Protein AF-A0A955PPN8-F1 (afdb_monomer_lite)

Structure (mmCIF, N/CA/C/O backbone):
data_AF-A0A955PPN8-F1
#
_entry.id   AF-A0A955PPN8-F1
#
loop_
_atom_site.group_PDB
_atom_site.id
_atom_site.type_symbol
_atom_site.label_atom_id
_atom_site.label_alt_id
_atom_site.label_comp_id
_atom_site.label_asym_id
_atom_site.label_entity_id
_atom_site.label_seq_id
_atom_site.pdbx_PDB_ins_code
_atom_site.Cartn_x
_atom_site.Cartn_y
_atom_site.Cartn_z
_atom_site.occupancy
_atom_site.B_iso_or_equiv
_atom_site.auth_seq_id
_atom_site.auth_comp_id
_atom_site.auth_asym_id
_atom_site.auth_atom_id
_atom_site.pdbx_PDB_model_num
ATOM 1 N N . TYR A 1 1 ? -5.806 -21.361 -23.523 1.00 56.12 1 TYR A N 1
ATOM 2 C CA . TYR A 1 1 ? -6.694 -20.200 -23.358 1.00 56.12 1 TYR A CA 1
ATOM 3 C C . TYR A 1 1 ? -5.849 -19.068 -22.813 1.00 56.12 1 TYR A C 1
ATOM 5 O O . TYR A 1 1 ? -5.145 -19.296 -21.838 1.00 56.12 1 TYR A O 1
ATOM 13 N N . SER A 1 2 ? -5.814 -17.930 -23.500 1.00 63.94 2 S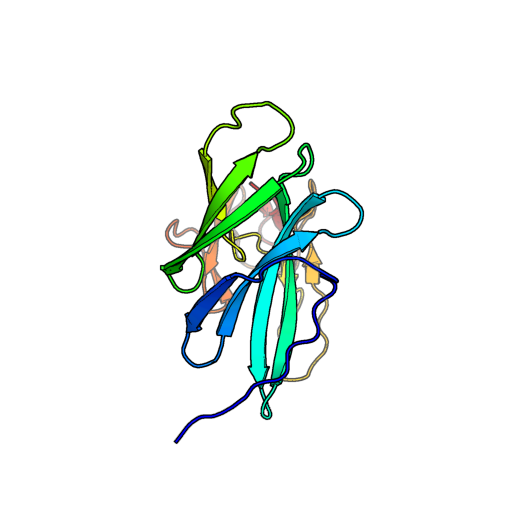ER A N 1
ATOM 14 C CA . SER A 1 2 ? -5.171 -16.701 -23.028 1.00 63.94 2 SER A CA 1
ATOM 15 C C . SER A 1 2 ? -6.270 -15.683 -22.753 1.00 63.94 2 SER A C 1
ATOM 17 O O . SER A 1 2 ? -7.196 -15.563 -23.553 1.00 63.94 2 SER A O 1
ATOM 19 N N . GLU A 1 3 ? -6.174 -14.990 -21.626 1.00 78.12 3 GLU A N 1
ATOM 20 C CA . GLU A 1 3 ? -7.039 -13.864 -21.282 1.00 78.12 3 GLU A CA 1
ATOM 21 C C . GLU A 1 3 ? -6.204 -12.588 -21.342 1.00 78.12 3 GLU A C 1
ATOM 23 O O . GLU A 1 3 ? -5.047 -12.574 -20.916 1.00 78.12 3 GLU A O 1
ATOM 28 N N . GLU A 1 4 ? -6.778 -11.530 -21.906 1.00 81.31 4 GLU A N 1
ATOM 29 C CA . GLU A 1 4 ? -6.142 -10.222 -22.005 1.00 81.31 4 GLU A CA 1
ATOM 30 C C . GLU A 1 4 ? -6.889 -9.238 -21.111 1.00 81.31 4 GLU A C 1
ATOM 32 O O . GLU A 1 4 ? -8.114 -9.139 -21.168 1.00 81.31 4 GLU A O 1
ATOM 37 N N . PHE A 1 5 ? -6.137 -8.497 -20.300 1.00 77.94 5 PHE A N 1
ATOM 38 C CA . PHE A 1 5 ? -6.676 -7.479 -19.409 1.00 77.94 5 PHE A CA 1
ATOM 39 C C . PHE A 1 5 ? -6.090 -6.125 -19.817 1.00 77.94 5 PHE A C 1
ATOM 41 O O . PHE A 1 5 ? -4.915 -5.870 -19.535 1.00 77.94 5 PHE A O 1
ATOM 48 N N . PRO A 1 6 ? -6.849 -5.251 -20.502 1.00 77.44 6 PRO A N 1
ATOM 49 C CA . PRO A 1 6 ? -6.371 -3.921 -20.832 1.00 77.44 6 PRO A CA 1
ATOM 50 C C . PRO A 1 6 ? -6.006 -3.159 -19.555 1.00 77.44 6 PRO A C 1
ATOM 52 O O . PRO A 1 6 ? -6.736 -3.170 -18.560 1.00 77.44 6 PRO A O 1
ATOM 55 N N . TYR A 1 7 ? -4.864 -2.480 -19.615 1.00 76.06 7 TYR A N 1
ATOM 56 C CA . TYR A 1 7 ? -4.351 -1.608 -18.569 1.00 76.06 7 TYR A CA 1
ATOM 57 C C . TYR A 1 7 ? -4.036 -0.246 -19.178 1.00 76.06 7 TYR A C 1
ATOM 59 O O . TYR A 1 7 ? -3.308 -0.145 -20.169 1.00 76.06 7 TYR A O 1
ATOM 67 N N . ARG A 1 8 ? -4.581 0.818 -18.586 1.00 71.38 8 ARG A N 1
ATOM 68 C CA . ARG A 1 8 ? -4.276 2.185 -19.005 1.00 71.38 8 ARG A CA 1
ATOM 69 C C . ARG A 1 8 ? -2.997 2.624 -18.307 1.00 71.38 8 ARG A C 1
ATOM 71 O O . ARG A 1 8 ? -3.020 2.910 -17.115 1.00 71.38 8 ARG A O 1
ATOM 78 N N . THR A 1 9 ? -1.892 2.662 -19.044 1.00 68.56 9 THR A N 1
ATOM 79 C CA . THR A 1 9 ? -0.633 3.226 -18.547 1.00 68.56 9 THR A CA 1
ATOM 80 C C . THR A 1 9 ? -0.542 4.718 -18.854 1.00 68.56 9 THR A C 1
ATOM 82 O O . THR A 1 9 ? -1.134 5.215 -19.814 1.00 68.56 9 THR A O 1
ATOM 85 N N . THR A 1 10 ? 0.199 5.430 -18.016 1.00 63.31 10 THR A N 1
ATOM 86 C CA . THR A 1 10 ? 0.660 6.793 -18.279 1.00 63.31 10 THR A CA 1
ATOM 87 C C . THR A 1 10 ? 2.025 6.814 -18.964 1.00 63.31 10 THR A C 1
ATOM 89 O O . THR A 1 10 ? 2.3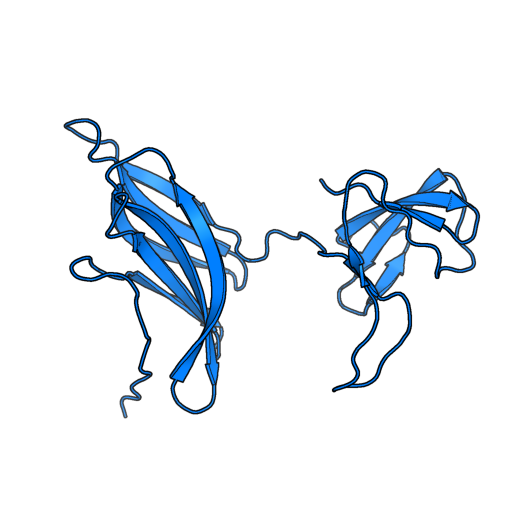92 7.860 -19.484 1.00 63.31 10 THR A O 1
ATOM 92 N N . ALA A 1 11 ? 2.759 5.695 -18.998 1.00 63.22 11 ALA A N 1
ATOM 93 C CA . ALA A 1 11 ? 4.055 5.577 -19.657 1.00 63.22 11 ALA A CA 1
ATOM 94 C C . ALA A 1 11 ? 3.890 5.583 -21.183 1.00 63.22 11 ALA A C 1
ATOM 96 O O . ALA A 1 11 ? 3.141 4.784 -21.741 1.00 63.22 11 ALA A O 1
ATOM 97 N N . THR A 1 12 ? 4.595 6.487 -21.862 1.00 59.78 12 THR A N 1
ATOM 98 C CA . THR A 1 12 ? 4.479 6.641 -23.319 1.00 59.78 12 THR A CA 1
ATOM 99 C C . THR A 1 12 ? 5.467 5.769 -24.089 1.00 59.78 12 THR A C 1
ATOM 101 O O . THR A 1 12 ? 5.138 5.337 -25.184 1.00 59.78 12 THR A O 1
ATOM 104 N N . ASP A 1 13 ? 6.636 5.455 -23.509 1.00 65.62 13 ASP A N 1
ATOM 105 C CA . ASP A 1 13 ? 7.756 4.834 -24.246 1.00 65.62 13 ASP A CA 1
ATOM 106 C C . ASP A 1 13 ? 8.608 3.852 -23.418 1.00 65.62 13 ASP A C 1
ATOM 108 O O . ASP A 1 13 ? 9.670 3.405 -23.861 1.00 65.62 13 ASP A O 1
ATOM 112 N N . TYR A 1 14 ? 8.182 3.523 -22.196 1.00 69.88 14 TYR A N 1
ATOM 113 C CA . TYR A 1 14 ? 9.014 2.795 -21.239 1.00 69.88 14 TYR A CA 1
ATOM 114 C C . TYR A 1 14 ? 8.454 1.406 -20.914 1.00 69.88 14 TYR A C 1
ATOM 116 O O . TYR A 1 14 ? 7.236 1.219 -20.859 1.00 69.88 14 TYR A O 1
ATOM 124 N N . PRO A 1 15 ? 9.327 0.405 -20.700 1.00 72.75 15 PRO A N 1
ATOM 125 C CA . PRO A 1 15 ? 8.888 -0.939 -20.374 1.00 72.75 15 PRO A CA 1
ATOM 126 C C . PRO A 1 15 ? 8.143 -0.978 -19.033 1.00 72.75 15 PRO A C 1
ATOM 128 O O . PRO A 1 15 ? 8.695 -0.599 -18.005 1.00 72.75 15 PRO A O 1
ATOM 131 N N . ILE A 1 16 ? 6.943 -1.552 -19.015 1.00 85.44 16 ILE A N 1
ATOM 132 C CA . ILE A 1 16 ? 6.240 -1.881 -17.770 1.00 85.44 16 ILE A CA 1
ATOM 133 C C . ILE A 1 16 ? 6.753 -3.235 -17.266 1.00 85.44 16 ILE A C 1
ATOM 135 O O . ILE A 1 16 ? 7.017 -4.157 -18.052 1.00 85.44 16 ILE A O 1
ATOM 139 N N . ARG A 1 17 ? 6.922 -3.375 -15.952 1.00 91.38 17 ARG A N 1
ATOM 140 C CA . ARG A 1 17 ? 7.114 -4.679 -15.302 1.00 91.38 17 ARG A CA 1
ATOM 141 C C . ARG A 1 17 ? 5.891 -5.009 -14.478 1.00 91.38 17 ARG A C 1
ATOM 143 O O . ARG A 1 17 ? 5.413 -4.162 -13.736 1.00 91.38 17 ARG A O 1
ATOM 150 N N . ILE A 1 18 ? 5.415 -6.241 -14.604 1.00 92.00 18 ILE A N 1
ATOM 151 C CA . ILE A 1 18 ? 4.216 -6.729 -13.931 1.00 92.00 18 ILE A CA 1
ATOM 152 C C . ILE A 1 18 ? 4.535 -7.993 -13.137 1.00 92.00 18 ILE A C 1
ATOM 154 O O . ILE A 1 18 ? 5.361 -8.804 -13.560 1.00 92.00 18 ILE A O 1
ATOM 158 N N . GLY A 1 19 ? 3.866 -8.171 -12.003 1.00 92.25 19 GLY A N 1
ATOM 159 C CA . GLY A 1 19 ? 3.896 -9.410 -11.237 1.00 92.25 19 GLY A CA 1
ATOM 160 C C . GLY A 1 19 ? 2.576 -9.652 -10.501 1.00 92.25 19 GLY A C 1
ATOM 161 O O . GLY A 1 19 ? 1.977 -8.695 -10.007 1.00 92.25 19 GLY A O 1
ATOM 162 N N . PRO A 1 20 ? 2.100 -10.906 -10.415 1.00 92.75 20 PRO A N 1
ATOM 163 C CA . PRO A 1 20 ? 0.855 -11.227 -9.723 1.00 92.75 20 PRO A CA 1
ATOM 164 C C . PRO A 1 20 ? 1.040 -11.147 -8.203 1.00 92.75 20 PRO A C 1
ATOM 166 O O . PRO A 1 20 ? 1.907 -11.825 -7.654 1.00 92.75 20 PRO A O 1
ATOM 169 N N . LEU A 1 21 ? 0.221 -10.343 -7.520 1.00 87.44 21 LEU A N 1
ATOM 170 C CA . LEU A 1 21 ? 0.141 -10.305 -6.051 1.00 87.44 21 LEU A CA 1
ATOM 171 C C . LEU A 1 21 ? -0.812 -11.377 -5.514 1.00 87.44 21 LEU A C 1
ATOM 173 O O . LEU A 1 21 ? -0.584 -11.944 -4.445 1.00 87.44 21 LEU A O 1
ATOM 177 N N . SER A 1 22 ? -1.881 -11.648 -6.260 1.00 86.50 22 SER A N 1
ATOM 178 C CA . SER A 1 22 ? -2.903 -12.653 -5.969 1.00 86.50 22 SER A CA 1
ATOM 179 C C . SER A 1 22 ? -3.588 -13.077 -7.280 1.00 86.50 22 SER A C 1
ATOM 181 O O . SER A 1 22 ? -3.277 -12.513 -8.332 1.00 86.50 22 SER A O 1
ATOM 183 N N . PRO A 1 23 ? -4.540 -14.029 -7.258 1.00 85.31 23 PRO A N 1
ATOM 184 C CA . PRO A 1 23 ? -5.347 -14.347 -8.439 1.00 85.31 23 PRO A CA 1
ATOM 185 C C . PRO A 1 23 ? -6.097 -13.145 -9.034 1.00 85.31 23 PRO A C 1
ATOM 187 O O . PRO A 1 23 ? -6.370 -13.143 -10.228 1.00 85.31 23 PRO A O 1
ATOM 190 N N . ASN A 1 24 ? -6.395 -12.123 -8.220 1.00 86.88 24 ASN A N 1
ATOM 191 C CA . ASN A 1 24 ? -7.205 -10.968 -8.613 1.00 86.88 24 ASN A CA 1
ATOM 192 C C . ASN A 1 24 ? -6.445 -9.636 -8.512 1.00 86.88 24 ASN A C 1
ATOM 194 O O . ASN A 1 24 ? -7.064 -8.584 -8.611 1.00 86.88 24 ASN A O 1
ATOM 198 N N . ALA A 1 25 ? -5.130 -9.645 -8.273 1.00 86.62 25 ALA A N 1
ATOM 199 C CA . ALA A 1 25 ? -4.359 -8.416 -8.093 1.00 86.62 25 ALA A CA 1
ATOM 200 C C . ALA A 1 25 ? -2.961 -8.513 -8.703 1.00 86.62 25 ALA A C 1
ATOM 202 O O . ALA A 1 25 ? -2.288 -9.545 -8.612 1.00 86.62 25 ALA A O 1
ATOM 203 N N . VAL A 1 26 ? -2.496 -7.403 -9.272 1.00 91.75 26 VAL A N 1
ATOM 204 C CA . VAL A 1 26 ? -1.183 -7.281 -9.916 1.00 91.75 26 VAL A CA 1
ATOM 205 C C . VAL A 1 26 ? -0.439 -6.056 -9.406 1.00 91.75 26 VAL A C 1
ATOM 207 O O . VAL A 1 26 ? -1.028 -5.000 -9.187 1.00 91.75 26 VAL A O 1
ATOM 210 N N . ALA A 1 27 ? 0.873 -6.196 -9.249 1.00 91.81 27 ALA A N 1
ATOM 211 C CA . ALA A 1 27 ? 1.790 -5.087 -9.046 1.00 91.81 27 ALA A CA 1
ATOM 212 C C . ALA A 1 27 ? 2.432 -4.711 -10.377 1.00 91.81 27 ALA A C 1
ATOM 214 O O . ALA A 1 27 ? 2.820 -5.578 -11.166 1.00 91.81 27 ALA A O 1
ATOM 215 N N . LEU A 1 28 ? 2.571 -3.414 -10.593 1.00 91.69 28 LEU A N 1
ATOM 216 C CA . LEU A 1 28 ? 3.171 -2.811 -11.768 1.00 91.69 28 LEU A CA 1
ATOM 217 C C . LEU A 1 28 ? 4.276 -1.866 -11.303 1.00 91.69 28 LEU A C 1
ATOM 219 O O . LEU A 1 28 ? 4.091 -1.128 -10.337 1.00 91.69 28 LEU A O 1
ATOM 223 N N . ALA A 1 29 ? 5.412 -1.886 -11.989 1.00 90.44 29 ALA A N 1
ATOM 224 C CA . ALA A 1 29 ? 6.453 -0.874 -11.867 1.00 90.44 29 ALA A CA 1
ATOM 225 C C . ALA A 1 29 ? 6.709 -0.265 -13.242 1.00 90.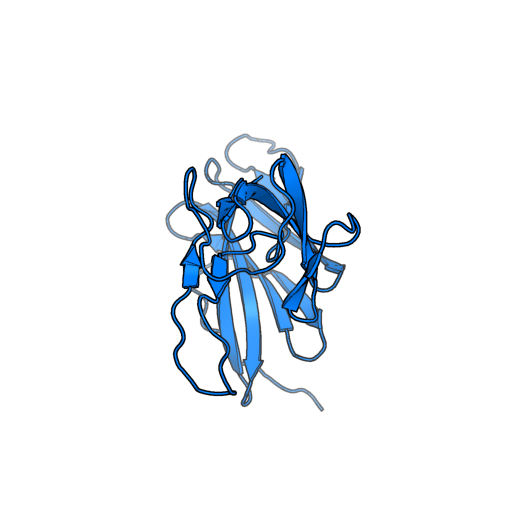44 29 ALA A C 1
ATOM 227 O O . ALA A 1 29 ? 6.856 -0.992 -14.233 1.00 90.44 29 ALA A O 1
ATOM 228 N N . GLU A 1 30 ? 6.745 1.060 -13.288 1.00 88.44 30 GLU A N 1
ATOM 229 C CA . GLU A 1 30 ? 6.913 1.836 -14.510 1.00 88.44 30 GLU A CA 1
ATOM 230 C C . GLU A 1 30 ? 7.869 3.015 -14.281 1.00 88.44 30 GLU A C 1
ATOM 232 O O . GLU A 1 30 ? 8.050 3.498 -13.159 1.00 88.44 30 GLU A O 1
ATOM 237 N N . ASP A 1 31 ? 8.501 3.447 -15.370 1.00 85.12 31 ASP A N 1
ATOM 238 C CA . ASP A 1 31 ? 9.279 4.681 -15.409 1.00 85.12 31 ASP A CA 1
ATOM 239 C C . ASP A 1 31 ? 8.303 5.828 -15.723 1.00 85.12 31 ASP A C 1
ATOM 241 O O . ASP A 1 31 ? 7.567 5.775 -16.716 1.00 85.12 31 ASP A O 1
ATOM 245 N N . TYR A 1 32 ? 8.265 6.865 -14.888 1.00 71.69 32 TYR A N 1
ATOM 246 C CA . TYR A 1 32 ? 7.363 7.997 -15.085 1.00 71.69 32 TYR A CA 1
ATOM 247 C C . TYR A 1 32 ? 7.878 8.880 -16.236 1.00 71.69 32 TYR A C 1
ATOM 249 O O . TYR A 1 32 ? 8.980 9.426 -16.142 1.00 71.69 32 TYR A O 1
ATOM 257 N N . PRO A 1 33 ? 7.117 9.080 -17.326 1.00 61.12 33 PRO A N 1
ATOM 258 C CA . PRO A 1 33 ? 7.675 9.600 -18.579 1.00 61.12 33 PRO A CA 1
ATOM 259 C C . PRO A 1 33 ? 8.097 11.075 -18.536 1.00 61.12 33 PRO A C 1
ATOM 261 O O . PRO A 1 33 ? 8.933 11.486 -19.334 1.00 61.12 33 PRO A O 1
ATOM 264 N N . SER A 1 34 ? 7.550 11.884 -17.623 1.00 64.44 34 SER A N 1
ATOM 265 C CA . SER A 1 34 ? 7.841 13.326 -17.551 1.00 64.44 34 SER A CA 1
ATOM 266 C C . SER A 1 34 ? 8.976 13.700 -16.595 1.00 64.44 34 SER A C 1
ATOM 268 O O . SER A 1 34 ? 9.508 14.802 -16.685 1.00 64.44 34 SER A O 1
ATOM 270 N N . SER A 1 35 ? 9.323 12.820 -15.659 1.00 67.06 35 SER A N 1
ATOM 271 C CA . SER A 1 35 ? 10.291 13.094 -14.587 1.00 67.06 35 SER A CA 1
ATOM 272 C C . SER A 1 35 ? 11.329 11.988 -14.415 1.00 67.06 35 SER A C 1
ATOM 274 O O . SER A 1 35 ? 12.240 12.138 -13.607 1.00 67.06 35 SER A O 1
ATOM 276 N N . LEU A 1 36 ? 11.186 10.891 -15.169 1.00 71.31 36 LEU A N 1
ATOM 277 C CA . LEU A 1 36 ? 11.994 9.674 -15.099 1.00 71.31 36 LEU A CA 1
ATOM 278 C C . LEU A 1 36 ? 12.033 9.041 -13.698 1.00 71.31 36 LEU A C 1
ATOM 280 O O . LEU A 1 36 ? 12.890 8.214 -13.414 1.00 71.31 36 LEU A O 1
ATOM 284 N N . MET A 1 37 ? 11.068 9.403 -12.848 1.00 84.88 37 MET A N 1
ATOM 285 C CA . MET A 1 37 ? 10.869 8.864 -11.507 1.00 84.88 37 MET A CA 1
ATOM 286 C C . MET A 1 37 ? 10.402 7.412 -11.573 1.00 84.88 37 MET A C 1
ATOM 288 O O . MET A 1 37 ? 9.750 6.998 -12.530 1.00 84.88 37 MET A O 1
ATOM 292 N N . GLY A 1 38 ? 10.675 6.650 -10.522 1.00 87.69 38 GLY A N 1
ATOM 293 C CA . GLY A 1 38 ? 10.146 5.303 -10.389 1.00 87.69 38 GLY A CA 1
ATOM 294 C C . GLY A 1 38 ? 8.799 5.294 -9.708 1.00 87.69 38 GLY A C 1
ATOM 295 O O . GLY A 1 38 ? 8.707 5.667 -8.536 1.00 87.69 38 GLY A O 1
ATOM 296 N N . SER A 1 39 ? 7.768 4.827 -10.408 1.00 88.62 39 SER A N 1
ATOM 297 C CA . SER A 1 39 ? 6.437 4.648 -9.837 1.00 88.62 39 SER A CA 1
ATOM 298 C C . SER A 1 39 ? 6.014 3.192 -9.820 1.00 88.62 39 SER A C 1
ATOM 300 O O . SER A 1 39 ? 6.456 2.345 -10.601 1.00 88.62 39 SER A O 1
ATOM 302 N N . TRP A 1 40 ? 5.126 2.899 -8.885 1.00 89.88 40 TRP A N 1
ATOM 303 C CA . TRP A 1 40 ? 4.463 1.620 -8.807 1.00 89.88 40 TRP A CA 1
ATOM 304 C C . TRP A 1 40 ? 2.957 1.809 -8.727 1.00 89.88 40 TRP A C 1
ATOM 306 O O . TRP A 1 40 ? 2.453 2.819 -8.233 1.00 89.88 40 TRP A O 1
ATOM 316 N N . THR A 1 41 ? 2.239 0.800 -9.197 1.00 88.38 41 THR A N 1
ATOM 317 C CA . THR A 1 41 ? 0.783 0.741 -9.132 1.00 88.38 41 THR A CA 1
ATOM 318 C C . THR A 1 41 ? 0.374 -0.653 -8.700 1.00 88.38 41 THR A C 1
ATOM 320 O O . THR A 1 41 ? 0.967 -1.641 -9.135 1.00 88.38 41 THR A O 1
ATOM 323 N N . VAL A 1 42 ? -0.646 -0.745 -7.856 1.00 87.81 42 VAL A N 1
ATOM 324 C CA . VAL A 1 42 ? -1.369 -1.994 -7.642 1.00 87.81 42 VAL A CA 1
ATOM 325 C C . VAL A 1 42 ? -2.752 -1.858 -8.256 1.00 87.81 42 VAL A C 1
ATOM 327 O O . VAL A 1 42 ? -3.452 -0.862 -8.050 1.00 87.81 42 VAL A O 1
ATOM 330 N N . GLY A 1 43 ? -3.100 -2.849 -9.070 1.00 87.50 43 GLY A N 1
ATOM 331 C CA . GLY A 1 43 ? 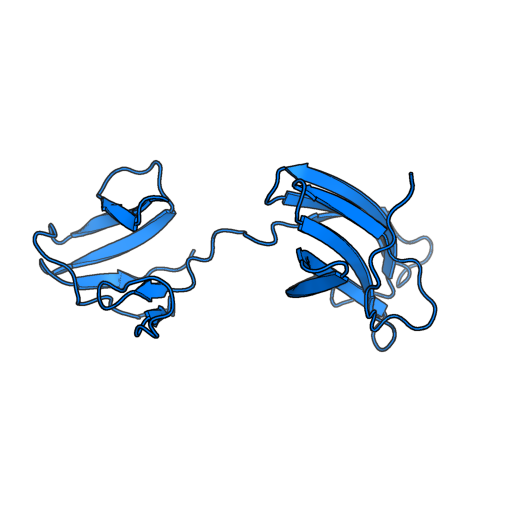-4.390 -2.927 -9.734 1.00 87.50 43 GLY A CA 1
ATOM 332 C C . GLY A 1 43 ? -5.131 -4.211 -9.391 1.00 87.50 43 GLY A C 1
ATOM 333 O O . GLY A 1 43 ? -4.509 -5.259 -9.199 1.00 87.50 43 GLY A O 1
ATOM 334 N N . GLU A 1 44 ? -6.454 -4.115 -9.317 1.00 87.62 44 GLU A N 1
ATOM 335 C CA . GLU A 1 44 ? -7.357 -5.258 -9.180 1.00 87.62 44 GLU A CA 1
ATOM 336 C C . GLU A 1 44 ? -7.846 -5.696 -10.557 1.00 87.62 44 GLU A C 1
ATOM 338 O O . GLU A 1 44 ? -8.172 -4.876 -11.418 1.00 87.62 44 GLU A O 1
ATOM 343 N N . ILE A 1 45 ? -7.897 -7.008 -10.765 1.00 85.69 45 ILE A N 1
ATOM 344 C CA . ILE A 1 45 ? -8.471 -7.618 -11.955 1.00 85.69 45 ILE A CA 1
ATOM 345 C C . ILE A 1 45 ? -9.967 -7.779 -11.700 1.00 85.69 45 ILE A C 1
ATOM 347 O O . ILE A 1 45 ? -10.393 -8.662 -10.956 1.00 85.69 45 ILE A O 1
ATOM 351 N N . TYR A 1 46 ? -10.773 -6.932 -12.331 1.00 80.75 46 TYR A N 1
ATOM 352 C CA . TYR A 1 46 ? -12.224 -6.977 -12.208 1.00 80.75 46 TYR A CA 1
ATOM 353 C C . TYR A 1 46 ? -12.885 -6.745 -13.563 1.00 80.75 46 TYR A C 1
ATOM 355 O O . TYR A 1 46 ? -12.515 -5.838 -14.303 1.00 80.75 46 TYR A O 1
ATOM 363 N N . GLY A 1 47 ? -13.873 -7.575 -13.909 1.00 78.38 47 GLY A N 1
ATOM 364 C CA . GLY A 1 47 ? -14.662 -7.399 -15.132 1.00 78.38 47 GLY A CA 1
ATOM 365 C C . GLY A 1 47 ? -13.825 -7.361 -16.417 1.00 78.38 47 GLY A C 1
ATOM 366 O O . GLY A 1 47 ? -14.133 -6.579 -17.315 1.00 78.38 47 GLY A O 1
ATOM 367 N N . GLY A 1 48 ? -12.752 -8.158 -16.482 1.00 80.69 48 GLY A N 1
ATOM 368 C CA . GLY A 1 48 ? -11.894 -8.257 -17.665 1.00 80.69 48 GLY A CA 1
ATOM 369 C C . GLY A 1 48 ? -10.923 -7.091 -17.856 1.00 80.69 48 GLY A C 1
ATOM 370 O O . GLY A 1 48 ? -10.467 -6.878 -18.970 1.00 80.69 48 GLY A O 1
ATOM 371 N N . ARG A 1 49 ? -10.594 -6.327 -16.808 1.00 82.81 49 ARG A N 1
ATOM 372 C CA . ARG A 1 49 ? -9.641 -5.202 -16.858 1.00 82.81 49 ARG A CA 1
ATOM 373 C C . ARG A 1 49 ? -8.878 -5.045 -15.549 1.00 82.81 49 ARG A C 1
ATOM 375 O O . ARG A 1 49 ? -9.334 -5.526 -14.515 1.00 82.81 49 ARG A O 1
ATOM 382 N N . VAL A 1 50 ? -7.729 -4.373 -15.615 1.00 84.19 50 VAL A N 1
ATOM 383 C CA . VAL A 1 50 ? -6.964 -3.972 -14.427 1.00 84.19 50 VAL A CA 1
ATOM 384 C C . VAL A 1 50 ? -7.369 -2.551 -14.040 1.00 84.19 50 VAL A C 1
ATOM 386 O O . VAL A 1 50 ? -6.988 -1.595 -14.719 1.00 84.19 50 VAL A O 1
ATOM 389 N N . GLU A 1 51 ? -8.125 -2.410 -12.955 1.00 83.00 51 GLU A N 1
ATOM 390 C CA . GLU A 1 51 ? -8.477 -1.109 -12.377 1.00 83.00 51 GLU A CA 1
ATOM 391 C C . GLU A 1 51 ? -7.411 -0.696 -11.357 1.00 83.00 51 GLU A C 1
ATOM 393 O O . GLU A 1 51 ? -7.023 -1.477 -10.486 1.00 83.00 51 GLU A O 1
ATOM 398 N N . ARG A 1 52 ? -6.902 0.535 -11.478 1.00 76.62 52 ARG A N 1
ATOM 399 C CA . ARG A 1 52 ? -5.901 1.082 -10.552 1.00 76.62 52 ARG A CA 1
ATOM 400 C C . ARG A 1 52 ? -6.589 1.478 -9.251 1.00 76.62 52 ARG A C 1
ATOM 402 O O . ARG A 1 52 ? -7.528 2.267 -9.293 1.00 76.62 52 ARG A O 1
ATOM 409 N N . PHE A 1 53 ? -6.089 1.010 -8.114 1.00 75.81 53 PHE A N 1
ATOM 410 C CA . PHE A 1 53 ? -6.620 1.433 -6.811 1.00 75.81 53 PHE A CA 1
ATOM 411 C C . PHE A 1 53 ? -5.547 1.976 -5.866 1.00 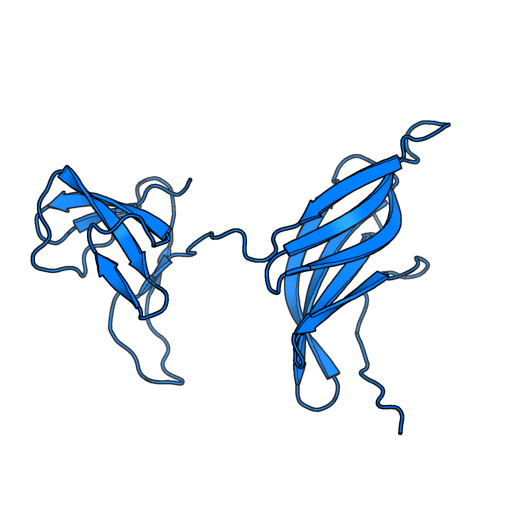75.81 53 PHE A C 1
ATOM 413 O O . PHE A 1 53 ? -5.882 2.692 -4.926 1.00 75.81 53 PHE A O 1
ATOM 420 N N . LEU A 1 54 ? -4.267 1.673 -6.105 1.00 80.44 54 LEU A N 1
ATOM 421 C CA . LEU A 1 54 ? -3.177 2.210 -5.301 1.00 80.44 54 LEU A CA 1
ATOM 422 C C . LEU A 1 54 ? -1.963 2.545 -6.156 1.00 80.44 54 LEU A C 1
ATOM 424 O O . LEU A 1 54 ? -1.582 1.783 -7.044 1.00 80.44 54 LEU A O 1
ATOM 428 N N . GLU A 1 55 ? -1.329 3.668 -5.854 1.00 85.88 55 GLU A N 1
ATOM 429 C CA . GLU A 1 55 ? -0.146 4.145 -6.552 1.00 85.88 55 GLU A CA 1
ATOM 430 C C . GLU A 1 55 ? 0.852 4.755 -5.577 1.00 85.88 55 GLU A C 1
ATOM 432 O O . GLU A 1 55 ? 0.503 5.205 -4.483 1.00 85.88 55 GLU A O 1
ATOM 437 N N . GLY A 1 56 ? 2.114 4.773 -5.982 1.00 84.38 56 GLY A N 1
ATOM 438 C CA . GLY A 1 56 ? 3.148 5.436 -5.218 1.00 84.38 56 GLY A CA 1
ATOM 439 C C . GLY A 1 56 ? 4.423 5.626 -6.014 1.00 84.38 56 GLY A C 1
ATOM 440 O O . GLY A 1 56 ? 4.600 5.106 -7.115 1.00 84.38 56 GLY A O 1
ATOM 441 N N . ILE A 1 57 ? 5.330 6.388 -5.419 1.00 87.38 57 ILE A N 1
ATOM 442 C CA . ILE A 1 57 ? 6.651 6.664 -5.967 1.00 87.38 57 ILE A CA 1
ATOM 443 C C . ILE A 1 57 ? 7.667 5.916 -5.111 1.00 87.38 57 ILE A C 1
ATOM 445 O O . ILE A 1 57 ? 7.641 6.010 -3.883 1.00 87.38 57 ILE A O 1
ATOM 449 N N . PHE A 1 58 ? 8.548 5.154 -5.749 1.00 86.94 58 PHE A N 1
ATOM 450 C CA . PHE A 1 58 ? 9.639 4.456 -5.070 1.00 86.94 58 PHE A CA 1
ATOM 451 C C . PHE A 1 58 ? 10.999 5.141 -5.268 1.00 86.94 58 PHE A C 1
ATOM 453 O O . PHE A 1 58 ? 11.921 4.859 -4.501 1.00 86.94 58 PHE A O 1
ATOM 460 N N . GLU A 1 59 ? 11.111 6.041 -6.251 1.00 87.31 59 GLU A N 1
ATOM 461 C CA . GLU A 1 59 ? 12.294 6.864 -6.509 1.00 87.31 59 GLU A CA 1
ATOM 462 C C . GLU A 1 59 ? 11.890 8.211 -7.126 1.00 87.31 59 GLU A C 1
ATOM 464 O O . GLU A 1 59 ? 11.147 8.241 -8.107 1.00 87.31 59 GLU A O 1
ATOM 469 N N . THR A 1 60 ? 12.369 9.320 -6.557 1.00 81.62 60 THR A N 1
ATOM 470 C CA . THR A 1 60 ? 12.003 10.686 -6.971 1.00 81.62 60 THR A CA 1
ATOM 471 C C . THR A 1 60 ? 13.125 11.434 -7.683 1.00 81.62 60 THR A C 1
ATOM 473 O O . THR A 1 60 ? 12.849 12.443 -8.327 1.00 81.62 60 THR A O 1
ATOM 476 N N . ASN A 1 61 ? 14.379 11.000 -7.535 1.00 70.56 61 ASN A N 1
ATOM 477 C CA . ASN A 1 61 ? 15.534 11.877 -7.745 1.00 70.56 61 ASN A CA 1
ATOM 478 C C . ASN A 1 61 ? 16.432 11.486 -8.920 1.00 70.56 61 ASN A C 1
ATOM 480 O O . ASN A 1 61 ? 17.536 12.017 -9.036 1.00 70.56 61 ASN A O 1
ATOM 484 N N . SER A 1 62 ? 15.998 10.584 -9.793 1.00 71.94 62 SER A N 1
ATOM 485 C CA . SER A 1 62 ? 16.878 10.055 -10.829 1.00 71.94 62 SER A CA 1
ATOM 486 C C . SER A 1 62 ? 16.173 9.743 -12.133 1.00 71.94 62 SER A C 1
ATOM 488 O O . SER A 1 62 ? 14.968 9.532 -12.172 1.00 71.94 62 SER A O 1
ATOM 490 N N . SER A 1 63 ? 16.972 9.710 -13.205 1.00 84.38 63 SER A N 1
ATOM 491 C CA . SER A 1 63 ? 16.590 9.116 -14.479 1.00 84.38 63 SER A CA 1
ATOM 492 C C . SER A 1 63 ? 16.600 7.605 -14.334 1.00 84.38 63 SER A C 1
ATOM 494 O O . SER A 1 63 ? 17.633 6.985 -14.584 1.00 84.38 63 SER A O 1
ATOM 496 N N . ILE A 1 64 ? 15.510 6.997 -13.880 1.00 84.81 64 ILE A N 1
ATOM 497 C CA . ILE A 1 64 ? 15.530 5.560 -13.639 1.00 84.81 64 ILE A CA 1
ATOM 498 C C . ILE A 1 64 ? 15.163 4.736 -14.871 1.00 84.81 64 ILE A C 1
ATOM 500 O O . ILE A 1 64 ? 14.469 5.189 -15.781 1.00 84.81 64 ILE A O 1
ATOM 504 N N . ARG A 1 65 ? 15.603 3.475 -14.858 1.00 86.81 65 ARG A N 1
ATOM 505 C CA . ARG A 1 65 ? 15.065 2.420 -15.724 1.00 86.81 65 ARG A CA 1
ATOM 506 C C . ARG A 1 65 ? 14.726 1.186 -14.923 1.00 86.81 65 ARG A C 1
ATOM 508 O O . ARG A 1 65 ? 15.638 0.463 -14.502 1.00 86.81 65 ARG A O 1
ATOM 515 N N . VAL A 1 66 ? 13.443 0.881 -14.790 1.00 89.50 66 VAL A N 1
ATOM 516 C CA . VAL A 1 66 ? 12.971 -0.373 -14.210 1.00 89.50 66 VAL A CA 1
ATOM 517 C C . VAL A 1 66 ? 13.443 -1.554 -15.067 1.00 89.50 66 VAL A C 1
ATOM 519 O O . VAL A 1 66 ? 13.180 -1.671 -16.267 1.00 89.50 66 VAL A O 1
ATOM 522 N N . LYS A 1 67 ? 14.159 -2.485 -14.434 1.00 91.00 67 LYS A N 1
ATOM 523 C CA . LYS A 1 67 ? 14.682 -3.701 -15.070 1.00 91.00 67 LYS A CA 1
ATOM 524 C C . LYS A 1 67 ? 13.802 -4.904 -14.787 1.00 91.00 67 LYS A C 1
ATOM 526 O O . LYS A 1 67 ? 13.512 -5.659 -15.713 1.00 91.00 67 LYS A O 1
ATOM 531 N N . SER A 1 68 ? 13.352 -5.076 -13.548 1.00 93.56 68 SER A N 1
ATOM 532 C CA . SER A 1 68 ? 12.516 -6.213 -13.156 1.00 93.56 68 SER A CA 1
ATOM 533 C C . SER A 1 68 ? 11.661 -5.910 -11.930 1.00 93.56 68 SER A C 1
ATOM 535 O O . SER A 1 68 ? 11.965 -5.002 -11.156 1.00 93.56 68 SER A O 1
ATOM 537 N N . LEU A 1 69 ? 10.602 -6.701 -11.766 1.00 95.56 69 LEU A N 1
ATOM 538 C CA . LEU A 1 69 ? 9.755 -6.728 -10.583 1.00 95.56 69 LEU A CA 1
ATOM 539 C C . LEU A 1 69 ? 9.642 -8.178 -10.111 1.00 95.56 69 LEU A C 1
ATOM 541 O O . LEU A 1 69 ? 9.438 -9.079 -10.924 1.00 95.56 69 LEU A O 1
ATOM 545 N N . ALA A 1 70 ? 9.763 -8.394 -8.806 1.00 96.62 70 ALA A N 1
ATOM 546 C CA . ALA A 1 70 ? 9.554 -9.690 -8.176 1.00 96.62 70 ALA A CA 1
ATOM 547 C C . ALA A 1 70 ? 8.550 -9.549 -7.032 1.00 96.62 70 ALA A C 1
ATOM 549 O O . ALA A 1 70 ? 8.803 -8.837 -6.060 1.00 96.62 70 ALA A O 1
ATOM 550 N N . VAL A 1 71 ? 7.414 -10.237 -7.130 1.00 94.69 71 VAL A N 1
ATOM 551 C CA . VAL A 1 71 ? 6.459 -10.319 -6.022 1.00 94.69 71 VAL A CA 1
ATOM 552 C C . VAL A 1 71 ? 7.010 -11.263 -4.960 1.00 94.69 71 VAL A C 1
ATOM 554 O O . VAL A 1 71 ? 7.402 -12.387 -5.260 1.00 94.69 71 VAL A O 1
ATOM 557 N N . LEU A 1 72 ? 7.055 -10.792 -3.714 1.00 92.00 72 LEU A N 1
ATOM 558 C CA . LEU A 1 72 ? 7.591 -11.536 -2.572 1.00 92.00 72 LEU A CA 1
ATOM 559 C C . LEU A 1 72 ? 6.478 -12.050 -1.652 1.00 92.00 72 LEU A C 1
ATOM 561 O O . LEU A 1 72 ? 6.657 -13.055 -0.969 1.00 92.00 72 LEU A O 1
ATOM 565 N N . SER A 1 73 ? 5.352 -11.338 -1.591 1.00 87.56 73 SER A N 1
ATOM 566 C CA . SER A 1 73 ? 4.110 -11.743 -0.925 1.00 87.56 73 SER A CA 1
ATOM 567 C C . SER A 1 73 ? 2.949 -10.869 -1.435 1.00 87.56 73 SER A C 1
ATOM 569 O O . SER A 1 73 ? 3.215 -9.878 -2.119 1.00 87.56 73 SER A O 1
ATOM 571 N N . PRO A 1 74 ? 1.679 -11.152 -1.078 1.00 83.44 74 PRO A N 1
ATOM 572 C CA . PRO A 1 74 ? 0.537 -10.350 -1.538 1.00 83.44 74 PRO A CA 1
ATOM 573 C C . PRO A 1 74 ? 0.652 -8.843 -1.263 1.00 83.44 74 PRO A C 1
ATOM 575 O O . PRO A 1 74 ? 0.108 -8.039 -2.009 1.00 83.44 74 PRO A O 1
ATOM 578 N N . ASN A 1 75 ? 1.426 -8.454 -0.242 1.00 83.00 75 ASN A N 1
ATOM 579 C CA . ASN A 1 75 ? 1.592 -7.060 0.176 1.00 83.00 75 ASN A CA 1
ATOM 580 C C . ASN A 1 75 ? 3.022 -6.532 0.008 1.00 83.00 75 ASN A C 1
ATOM 582 O O . ASN A 1 75 ? 3.413 -5.572 0.675 1.00 83.00 75 ASN A O 1
ATOM 586 N N . LYS A 1 76 ? 3.851 -7.187 -0.809 1.00 90.06 76 LYS A N 1
ATOM 587 C CA . LYS A 1 76 ? 5.277 -6.861 -0.893 1.00 90.06 76 LYS A CA 1
ATOM 588 C C . LYS A 1 76 ? 5.879 -7.317 -2.210 1.00 90.06 76 LYS A C 1
ATOM 590 O O . LYS A 1 76 ? 5.802 -8.492 -2.566 1.00 90.06 76 LYS A O 1
ATOM 595 N N . PHE A 1 77 ? 6.587 -6.420 -2.872 1.00 94.50 77 PHE A N 1
ATOM 596 C CA . PHE A 1 77 ? 7.355 -6.735 -4.068 1.00 94.50 77 PHE A CA 1
ATOM 597 C C . PHE A 1 77 ? 8.679 -5.976 -4.070 1.00 94.50 77 PHE A C 1
ATOM 599 O O . PHE A 1 77 ? 8.845 -4.978 -3.375 1.00 94.50 77 PHE A O 1
ATOM 606 N N . ALA A 1 78 ? 9.654 -6.482 -4.811 1.00 95.50 78 ALA A N 1
ATOM 607 C CA . ALA A 1 78 ? 10.924 -5.817 -5.048 1.00 95.50 78 ALA A CA 1
ATOM 608 C C . ALA A 1 78 ? 10.966 -5.297 -6.484 1.00 95.50 78 ALA A C 1
ATOM 610 O O . ALA A 1 78 ? 10.555 -5.996 -7.411 1.00 95.50 78 ALA A O 1
ATOM 611 N N . VAL A 1 79 ? 11.488 -4.088 -6.661 1.00 95.44 79 VAL A N 1
ATOM 612 C CA . VAL A 1 79 ? 11.724 -3.465 -7.964 1.00 95.44 79 VAL A CA 1
ATOM 613 C C . VAL A 1 79 ? 13.221 -3.273 -8.127 1.00 95.44 79 VAL A C 1
ATOM 615 O O . VAL A 1 79 ? 13.850 -2.611 -7.303 1.00 95.44 79 VAL A O 1
ATOM 618 N N . ALA A 1 80 ? 13.796 -3.854 -9.176 1.00 94.19 80 ALA A N 1
ATOM 619 C CA . ALA A 1 80 ? 15.177 -3.588 -9.560 1.00 94.19 80 ALA A CA 1
ATOM 620 C C . ALA A 1 80 ? 15.200 -2.535 -10.668 1.00 94.19 80 ALA A C 1
ATOM 622 O O . ALA A 1 80 ? 14.511 -2.697 -11.680 1.00 94.19 80 ALA A O 1
ATOM 623 N N . TYR A 1 81 ? 16.006 -1.493 -10.502 1.00 90.69 81 TYR A N 1
ATOM 624 C CA . TYR A 1 81 ? 16.160 -0.408 -11.466 1.00 90.69 81 TYR A CA 1
ATOM 625 C C . TYR A 1 81 ? 17.615 0.048 -11.562 1.00 90.69 81 TYR A C 1
ATOM 627 O O . TYR A 1 81 ? 18.418 -0.204 -10.666 1.00 90.69 81 TYR A O 1
ATOM 635 N N . ASN A 1 82 ? 17.952 0.718 -12.659 1.00 89.00 82 ASN A N 1
ATOM 636 C CA . ASN A 1 82 ? 19.200 1.464 -12.763 1.00 89.00 82 ASN A CA 1
ATOM 637 C C . ASN A 1 82 ? 18.909 2.932 -12.498 1.00 89.00 82 ASN A C 1
ATOM 639 O O . ASN A 1 82 ? 17.940 3.458 -13.042 1.00 89.00 82 ASN A O 1
ATOM 643 N N . ASP A 1 83 ? 19.768 3.577 -11.722 1.00 85.56 83 ASP A N 1
ATOM 644 C CA . ASP A 1 83 ? 19.828 5.032 -11.669 1.00 85.56 83 ASP A CA 1
ATOM 645 C C . ASP A 1 83 ? 20.735 5.530 -12.801 1.00 85.56 83 ASP A C 1
ATOM 647 O O . ASP A 1 83 ? 21.955 5.446 -12.705 1.00 85.56 83 ASP A O 1
ATOM 651 N N . GLU A 1 84 ? 20.150 6.013 -13.895 1.00 81.38 84 GLU A N 1
ATOM 652 C CA . GLU A 1 84 ? 20.890 6.535 -15.051 1.00 81.38 84 GLU A CA 1
ATOM 653 C C . GLU A 1 84 ? 21.278 8.016 -14.892 1.00 81.38 84 GLU A C 1
ATOM 655 O O . GLU A 1 84 ? 21.807 8.605 -15.835 1.00 81.38 84 GLU A O 1
ATOM 660 N N . SER A 1 85 ? 21.061 8.633 -13.720 1.00 79.44 85 SER A N 1
ATOM 661 C CA . SER A 1 85 ? 21.555 9.994 -13.443 1.00 79.44 85 SER A CA 1
ATOM 662 C C . SER A 1 85 ? 23.083 10.056 -13.309 1.00 79.44 85 SER A C 1
ATOM 664 O O . SER A 1 85 ? 23.687 11.109 -13.519 1.00 79.44 85 SER A O 1
ATOM 666 N N . THR A 1 86 ? 23.722 8.915 -13.047 1.00 72.75 86 THR A N 1
ATOM 667 C CA . THR A 1 86 ? 25.179 8.748 -12.999 1.00 72.75 86 THR A CA 1
ATOM 668 C C . THR A 1 86 ? 25.594 7.658 -13.984 1.00 72.75 86 THR A C 1
ATOM 670 O O . THR A 1 86 ? 24.911 6.646 -14.103 1.00 72.75 86 THR A O 1
ATOM 673 N N . PHE A 1 87 ? 26.720 7.820 -14.691 1.00 69.50 87 PHE A N 1
ATOM 674 C CA . PHE A 1 87 ? 27.250 6.779 -15.582 1.00 69.50 87 PHE A CA 1
ATOM 675 C C . PHE A 1 87 ? 28.628 6.275 -15.111 1.00 69.50 87 PHE A C 1
ATOM 677 O O . PHE A 1 87 ? 29.548 7.087 -14.997 1.00 69.50 87 PHE A O 1
ATOM 684 N N . PRO A 1 88 ? 28.813 4.955 -14.895 1.00 69.44 88 PRO A N 1
ATOM 685 C CA . PRO A 1 88 ? 27.788 3.910 -14.902 1.00 69.44 88 PRO A CA 1
ATOM 686 C C . PRO A 1 88 ? 26.885 3.995 -13.662 1.00 69.44 88 PRO A C 1
ATOM 688 O O . PRO A 1 88 ? 27.359 4.157 -12.538 1.00 69.44 88 PRO A O 1
ATOM 691 N N . GLY A 1 89 ? 25.582 3.866 -13.885 1.00 70.81 89 GLY A N 1
ATOM 692 C CA . GLY A 1 89 ? 24.572 3.935 -12.837 1.00 70.81 89 GLY A CA 1
ATOM 693 C C . GLY A 1 89 ? 24.556 2.678 -11.977 1.00 70.81 89 GLY A C 1
ATOM 694 O O . GLY A 1 89 ? 24.621 1.577 -12.538 1.00 70.81 89 GLY A O 1
ATOM 695 N N . PRO A 1 90 ? 24.460 2.779 -10.640 1.00 83.19 90 PRO A N 1
ATOM 696 C CA . PRO A 1 90 ? 24.303 1.597 -9.809 1.00 83.19 90 PRO A CA 1
ATOM 697 C C . PRO A 1 90 ? 22.968 0.903 -10.116 1.00 83.19 90 PRO A C 1
ATOM 699 O O . PRO A 1 90 ? 21.940 1.545 -10.342 1.00 83.19 90 PRO A O 1
ATOM 702 N N . GLY A 1 91 ? 22.981 -0.431 -10.096 1.00 87.94 91 GLY A N 1
ATOM 703 C CA . GLY A 1 91 ? 21.756 -1.218 -10.011 1.00 87.94 91 GLY A CA 1
ATOM 704 C C . GLY A 1 91 ? 21.226 -1.165 -8.581 1.00 87.94 91 GLY A C 1
ATOM 705 O O . GLY A 1 91 ? 21.942 -1.521 -7.644 1.00 87.94 91 GLY A O 1
ATOM 706 N N . ILE A 1 92 ? 19.987 -0.721 -8.408 1.00 91.12 92 ILE A N 1
ATOM 707 C CA . ILE A 1 92 ? 19.330 -0.557 -7.113 1.00 91.12 92 ILE A CA 1
ATOM 708 C C . ILE A 1 92 ? 18.147 -1.521 -7.042 1.00 91.12 92 ILE A C 1
ATOM 710 O O . ILE A 1 92 ? 17.406 -1.694 -8.007 1.00 91.12 92 ILE A O 1
ATOM 714 N N . ILE A 1 93 ? 17.958 -2.151 -5.882 1.00 93.56 93 ILE A N 1
ATOM 715 C CA . ILE A 1 93 ? 16.749 -2.914 -5.567 1.00 93.56 93 ILE A CA 1
ATOM 716 C C . ILE A 1 93 ? 15.993 -2.162 -4.480 1.00 93.56 93 ILE A C 1
ATOM 718 O O . ILE A 1 93 ? 16.509 -1.970 -3.378 1.00 93.56 93 ILE A O 1
ATOM 722 N N . ARG A 1 94 ? 14.754 -1.772 -4.772 1.00 93.12 94 ARG A N 1
ATOM 723 C CA . ARG A 1 94 ? 13.840 -1.181 -3.798 1.00 93.12 94 ARG A CA 1
ATOM 724 C C . ARG A 1 94 ? 12.800 -2.199 -3.377 1.00 93.12 94 ARG A C 1
ATOM 726 O O . ARG A 1 94 ? 12.145 -2.817 -4.213 1.00 93.12 94 ARG A O 1
ATOM 733 N N . LEU A 1 95 ? 12.623 -2.343 -2.070 1.00 92.75 95 LEU A N 1
ATOM 734 C CA . LEU A 1 95 ? 11.484 -3.059 -1.521 1.00 92.75 95 LEU A CA 1
ATOM 735 C C . LEU A 1 95 ? 10.281 -2.118 -1.481 1.00 92.75 95 LEU A C 1
ATOM 737 O O . LEU A 1 95 ? 10.356 -1.047 -0.880 1.00 92.75 95 LEU A O 1
ATOM 741 N N . VAL A 1 96 ? 9.182 -2.535 -2.094 1.00 89.81 96 VAL A N 1
ATOM 742 C CA . VAL A 1 96 ? 7.907 -1.826 -2.081 1.00 89.81 96 VAL A CA 1
ATOM 743 C C . VAL A 1 96 ? 6.908 -2.637 -1.270 1.00 89.81 96 VAL A C 1
ATOM 745 O O . VAL A 1 96 ? 6.733 -3.843 -1.465 1.00 89.81 96 VAL A O 1
ATOM 748 N N . ARG A 1 97 ? 6.254 -1.958 -0.335 1.00 87.31 97 ARG A N 1
ATOM 749 C CA . ARG A 1 97 ? 5.145 -2.486 0.450 1.00 87.31 97 ARG A CA 1
ATOM 750 C C . ARG A 1 97 ? 3.942 -1.608 0.135 1.00 87.31 97 ARG A C 1
ATOM 752 O O . ARG A 1 97 ? 3.791 -0.570 0.766 1.00 87.31 97 ARG A O 1
ATOM 759 N N . PRO A 1 98 ? 3.143 -1.958 -0.886 1.00 72.62 98 PRO A N 1
ATOM 760 C CA . PRO A 1 98 ? 1.994 -1.142 -1.273 1.00 72.62 98 PRO A CA 1
ATOM 761 C C . PRO A 1 98 ? 1.039 -0.949 -0.094 1.00 72.62 98 PRO A C 1
ATOM 763 O O . PRO A 1 98 ? 0.572 0.150 0.158 1.00 72.62 98 PRO A O 1
ATOM 766 N N . TYR A 1 99 ? 0.864 -2.002 0.700 1.00 70.06 99 TYR A N 1
ATOM 767 C CA . TYR A 1 99 ? 0.120 -1.974 1.950 1.00 70.06 99 TYR A CA 1
ATOM 768 C C . TYR A 1 99 ? 1.056 -1.948 3.156 1.00 70.06 99 TYR A C 1
ATOM 770 O O . TYR A 1 99 ? 0.761 -2.617 4.150 1.00 70.06 99 TYR A O 1
ATOM 778 N N . ASP A 1 100 ? 2.208 -1.255 3.082 1.00 60.62 100 ASP A N 1
ATOM 779 C CA . ASP A 1 100 ? 2.891 -0.912 4.335 1.00 60.62 100 ASP A CA 1
ATOM 780 C C . ASP A 1 100 ? 1.824 -0.270 5.210 1.00 60.62 100 ASP A C 1
ATOM 782 O O . ASP A 1 100 ? 1.065 0.568 4.724 1.00 60.62 100 ASP A O 1
ATOM 786 N N . SER A 1 101 ? 1.672 -0.836 6.401 1.00 51.56 101 SER A N 1
ATOM 787 C CA . SER A 1 101 ? 0.461 -0.937 7.214 1.00 51.56 101 SER A CA 1
ATOM 788 C C . SER A 1 101 ? -0.018 0.397 7.783 1.00 51.56 101 SER A C 1
ATOM 790 O O . SER A 1 101 ? -0.275 0.520 8.981 1.00 51.56 101 SER A O 1
ATOM 792 N N . SER A 1 102 ? -0.120 1.407 6.935 1.00 57.62 102 SER A N 1
ATOM 793 C CA . SER A 1 102 ? -0.778 2.663 7.186 1.00 57.62 102 SER A CA 1
ATOM 794 C C . SER A 1 102 ? -2.253 2.332 7.276 1.00 57.62 102 SER A C 1
ATOM 796 O O . SER A 1 102 ? -3.000 2.434 6.305 1.00 57.62 102 SER A O 1
ATOM 798 N N . ILE A 1 103 ? -2.674 1.881 8.456 1.00 68.06 103 ILE A N 1
ATOM 799 C CA . ILE A 1 103 ? -4.033 2.132 8.900 1.00 68.06 103 ILE A CA 1
ATOM 800 C C . ILE A 1 103 ? -4.280 3.602 8.587 1.00 68.06 103 ILE A C 1
ATOM 802 O O . ILE A 1 103 ? -3.628 4.481 9.142 1.00 68.06 103 ILE A O 1
ATOM 806 N N . ILE A 1 104 ? -5.142 3.853 7.607 1.00 72.94 104 ILE A N 1
ATOM 807 C CA . ILE A 1 104 ? -5.453 5.214 7.170 1.00 72.94 104 ILE A CA 1
ATOM 808 C C . ILE A 1 104 ? -6.352 5.905 8.188 1.00 72.94 104 ILE A C 1
ATOM 810 O O . ILE A 1 104 ? -6.401 7.130 8.224 1.00 72.94 104 ILE A O 1
ATOM 814 N N . GLY A 1 105 ? -7.038 5.125 9.026 1.00 79.38 105 GLY A N 1
ATOM 815 C CA . GLY A 1 105 ? -7.947 5.610 10.040 1.00 79.38 105 GLY A CA 1
ATOM 816 C C . GLY A 1 105 ? -8.685 4.508 10.791 1.00 79.38 105 GLY A C 1
ATOM 817 O O . GLY A 1 105 ? -8.579 3.331 10.455 1.00 79.38 105 GLY A O 1
ATOM 818 N N . ILE A 1 106 ? -9.454 4.908 11.799 1.00 87.44 106 ILE A N 1
ATOM 819 C CA . ILE A 1 106 ? -10.417 4.056 12.506 1.00 87.44 106 ILE A CA 1
ATOM 820 C C . ILE A 1 106 ? -11.822 4.508 12.114 1.00 87.44 106 ILE A C 1
ATOM 822 O O . ILE A 1 106 ? -12.116 5.705 12.136 1.00 87.44 106 ILE A O 1
ATOM 826 N N . ALA A 1 107 ? -12.682 3.563 11.741 1.00 89.06 107 ALA A N 1
ATOM 827 C CA . ALA A 1 107 ? -14.097 3.838 11.524 1.00 89.06 107 ALA A CA 1
ATOM 828 C C . ALA A 1 107 ? -14.733 4.385 12.811 1.00 89.06 107 ALA A C 1
ATOM 830 O O . ALA A 1 107 ? -14.504 3.860 13.901 1.00 89.06 107 ALA A O 1
ATOM 831 N N . ARG A 1 108 ? -15.514 5.461 12.697 1.00 88.62 108 ARG A N 1
ATOM 832 C CA . ARG A 1 108 ? -16.159 6.093 13.859 1.00 88.62 108 ARG A CA 1
ATOM 833 C C . ARG A 1 108 ? -17.405 5.348 14.326 1.00 88.62 108 ARG A C 1
ATOM 835 O O . ARG A 1 108 ? -17.834 5.546 15.457 1.00 88.62 108 ARG A O 1
ATOM 842 N N . GLU A 1 109 ? -17.958 4.511 13.463 1.00 87.44 109 GLU A N 1
ATOM 843 C CA . GLU A 1 109 ? -19.193 3.769 13.665 1.00 87.44 109 GLU A CA 1
ATOM 844 C C . GLU A 1 109 ? -19.144 2.450 12.892 1.00 87.44 109 GLU A C 1
ATOM 846 O O . GLU A 1 109 ? -18.380 2.307 11.932 1.00 87.44 109 GLU A O 1
ATOM 851 N N . ASP A 1 110 ? -19.961 1.494 13.326 1.00 85.44 110 ASP A N 1
ATOM 852 C CA . ASP A 1 110 ? -20.180 0.258 12.585 1.00 85.44 110 ASP A CA 1
ATOM 853 C C . ASP A 1 110 ? -20.964 0.555 11.302 1.00 85.44 110 ASP A C 1
ATOM 855 O O . ASP A 1 110 ? -21.806 1.452 11.259 1.00 85.44 110 ASP A O 1
ATOM 859 N N . GLY A 1 111 ? -20.709 -0.227 10.257 1.00 85.12 111 GLY A N 1
ATOM 860 C CA . GLY A 1 111 ? -21.410 -0.105 8.987 1.00 85.12 111 GLY A CA 1
ATOM 861 C C . GLY A 1 111 ? -21.598 -1.455 8.317 1.00 85.12 111 GLY A C 1
ATOM 862 O O . GLY A 1 111 ? -20.906 -2.435 8.606 1.00 85.12 111 GLY A O 1
ATOM 863 N N . THR A 1 112 ? -22.545 -1.500 7.397 1.00 88.19 112 THR A N 1
ATOM 864 C CA . THR A 1 112 ? -22.797 -2.642 6.524 1.00 88.19 112 THR A CA 1
ATOM 865 C C . THR A 1 112 ? -22.222 -2.401 5.129 1.00 88.19 112 THR A C 1
ATOM 867 O O . THR A 1 112 ? -21.844 -1.290 4.752 1.00 88.19 112 THR A O 1
ATOM 870 N N . ALA A 1 113 ? -22.091 -3.472 4.344 1.00 84.06 113 ALA A N 1
ATOM 871 C CA . ALA A 1 113 ? -21.483 -3.392 3.021 1.00 84.06 113 ALA A CA 1
ATOM 872 C C . ALA A 1 113 ? -22.255 -2.424 2.105 1.00 84.06 113 ALA A C 1
ATOM 874 O O . ALA A 1 113 ? -23.441 -2.615 1.843 1.00 84.06 113 ALA A O 1
ATOM 875 N N . GLY A 1 114 ? -21.552 -1.416 1.584 1.00 86.62 114 GLY A N 1
ATOM 876 C CA . GLY A 1 114 ? -22.116 -0.376 0.719 1.00 86.62 114 GLY A CA 1
ATOM 877 C C . GLY A 1 114 ? -22.500 0.917 1.445 1.00 86.62 114 GLY A C 1
ATOM 878 O O . GLY A 1 114 ? -22.825 1.897 0.775 1.00 86.62 114 GLY A O 1
ATOM 879 N N . GLU A 1 115 ? -22.425 0.958 2.778 1.00 88.69 115 GLU A N 1
ATOM 880 C CA . GLU A 1 115 ? -22.637 2.188 3.542 1.00 88.69 115 GLU A CA 1
ATOM 881 C C . GLU A 1 115 ? -21.393 3.082 3.544 1.00 88.69 115 GLU A C 1
ATOM 883 O O . GLU A 1 115 ? -20.250 2.623 3.516 1.00 88.69 115 GLU A O 1
ATOM 888 N N . THR A 1 116 ? -21.630 4.393 3.571 1.00 89.94 116 THR A N 1
ATOM 889 C CA . THR A 1 116 ? -20.573 5.387 3.775 1.00 89.94 116 THR A CA 1
ATOM 890 C C . THR A 1 116 ? -20.480 5.694 5.261 1.00 89.94 116 THR A C 1
ATOM 892 O O . THR A 1 116 ? -21.440 6.205 5.828 1.00 89.94 116 THR A O 1
ATOM 895 N N . ILE A 1 117 ? -19.324 5.417 5.864 1.00 89.56 117 ILE A N 1
ATOM 896 C CA . ILE A 1 117 ? -19.054 5.674 7.283 1.00 89.56 117 ILE A CA 1
ATOM 897 C C . ILE A 1 117 ? -17.944 6.707 7.453 1.00 89.56 117 ILE A C 1
ATOM 899 O O . ILE A 1 117 ? -17.022 6.803 6.634 1.00 89.56 117 ILE A O 1
ATOM 903 N N . ALA A 1 118 ? -18.017 7.483 8.533 1.00 88.38 118 ALA A N 1
ATOM 904 C CA . ALA A 1 118 ? -16.953 8.415 8.880 1.00 88.38 118 ALA A CA 1
ATOM 905 C C . ALA A 1 118 ? -15.707 7.672 9.393 1.00 88.38 118 ALA A C 1
ATOM 907 O O . ALA A 1 118 ? -15.803 6.700 10.141 1.00 88.38 118 ALA A O 1
ATOM 908 N N . VAL A 1 119 ? -14.520 8.172 9.040 1.00 87.75 119 VAL A N 1
ATOM 909 C CA . VAL A 1 119 ? -13.231 7.600 9.453 1.00 87.75 119 VAL A CA 1
ATOM 910 C C . VAL A 1 119 ? -12.379 8.675 10.123 1.00 87.75 119 VAL A C 1
ATOM 912 O O . VAL A 1 119 ? -12.138 9.738 9.549 1.00 87.75 119 VAL A O 1
ATOM 915 N N . THR A 1 120 ? -11.887 8.392 11.327 1.00 88.31 120 THR A N 1
ATOM 916 C CA . THR A 1 120 ? -10.860 9.203 11.986 1.00 88.31 120 THR A CA 1
ATOM 917 C C . THR A 1 120 ? -9.517 8.865 11.371 1.00 88.31 120 THR A C 1
ATOM 919 O O . THR A 1 120 ? -8.976 7.790 11.626 1.00 88.31 120 THR A O 1
ATOM 922 N N . LEU A 1 121 ? -8.980 9.773 10.559 1.00 84.56 121 LEU A N 1
ATOM 923 C CA . LEU A 1 121 ? -7.715 9.547 9.873 1.00 84.56 121 LEU A CA 1
ATOM 924 C C . LEU A 1 121 ? -6.536 9.472 10.850 1.00 84.56 121 LEU A C 1
ATOM 926 O O . LEU A 1 121 ? -6.476 10.204 11.840 1.00 84.56 121 LEU A O 1
ATOM 930 N N . PHE A 1 122 ? -5.562 8.625 10.528 1.00 79.75 122 PHE A N 1
ATOM 931 C CA . PHE A 1 122 ? -4.287 8.522 11.237 1.00 79.75 122 PHE A CA 1
ATOM 932 C C . PHE A 1 122 ? -3.408 9.731 10.906 1.00 79.75 122 PHE A C 1
ATOM 934 O O . PHE A 1 122 ? -2.490 9.676 10.092 1.00 79.75 122 PHE A O 1
ATOM 941 N N . ALA A 1 123 ? -3.716 10.855 11.544 1.00 75.50 123 ALA A N 1
ATOM 942 C CA . ALA A 1 123 ? -2.914 12.067 11.514 1.00 75.50 123 ALA A CA 1
ATOM 943 C C . ALA A 1 123 ? -2.256 12.296 12.878 1.00 75.50 123 ALA A C 1
ATOM 945 O O . ALA A 1 123 ? -2.773 11.887 13.919 1.00 75.50 123 ALA A O 1
ATOM 946 N N . LYS A 1 124 ? -1.110 12.981 12.893 1.00 72.94 124 LYS A N 1
ATOM 947 C CA . LYS A 1 124 ? -0.427 13.336 14.141 1.00 72.94 124 LYS A CA 1
ATOM 948 C C . LYS A 1 124 ? -1.365 14.144 15.042 1.00 72.94 124 LYS A C 1
ATOM 950 O O . LYS A 1 124 ? -1.803 15.226 14.660 1.00 72.94 124 LYS A O 1
ATOM 955 N N . GLY A 1 125 ? -1.625 13.634 16.245 1.00 78.69 125 GLY A N 1
ATOM 956 C CA . GLY A 1 125 ? -2.521 14.276 17.211 1.00 78.69 125 GLY A CA 1
ATOM 957 C C . GLY A 1 125 ? -4.007 13.978 17.001 1.00 78.69 125 GLY A C 1
ATOM 958 O O . GLY A 1 125 ? -4.827 14.537 17.724 1.00 78.69 125 GLY A O 1
ATOM 959 N N . ALA A 1 126 ? -4.366 13.113 16.047 1.00 88.81 126 ALA A N 1
ATOM 960 C CA . ALA A 1 126 ? -5.737 12.643 15.909 1.00 88.81 126 ALA A CA 1
ATOM 961 C C . ALA A 1 126 ? -6.139 11.795 17.124 1.00 88.81 126 ALA A C 1
ATOM 963 O O . ALA A 1 126 ? -5.338 11.030 17.667 1.00 88.81 126 ALA A O 1
ATOM 964 N N . ILE A 1 127 ? -7.394 11.941 17.539 1.00 93.44 127 ILE A N 1
ATOM 965 C CA . ILE A 1 127 ? -7.988 11.190 18.641 1.00 93.44 127 ILE A CA 1
ATOM 966 C C . ILE A 1 127 ? -9.150 10.389 18.071 1.00 93.44 127 ILE A C 1
ATOM 968 O O . ILE A 1 127 ? -10.040 10.953 17.437 1.00 93.44 127 ILE A O 1
ATOM 972 N N . SER A 1 128 ? -9.128 9.077 18.287 1.00 93.12 128 SER A N 1
ATOM 973 C CA . SER A 1 128 ? -10.289 8.221 18.056 1.00 93.12 128 SER A CA 1
ATOM 974 C C . SER A 1 128 ? -11.090 8.134 19.349 1.00 93.12 128 SER A C 1
ATOM 976 O O . SER A 1 128 ? -10.541 7.681 20.351 1.00 93.12 128 SER A O 1
ATOM 978 N N . ASP A 1 129 ? -12.339 8.599 19.335 1.00 93.50 129 ASP A N 1
ATOM 979 C CA . ASP A 1 129 ? -13.191 8.851 20.510 1.00 93.50 129 ASP A CA 1
ATOM 980 C C . ASP A 1 129 ? -14.433 7.940 20.595 1.00 93.50 129 ASP A C 1
ATOM 982 O O . ASP A 1 129 ? -15.291 8.126 21.456 1.00 93.50 129 ASP A O 1
ATOM 986 N N . SER A 1 130 ? -14.535 6.944 19.714 1.00 88.94 130 SER A N 1
ATOM 987 C CA . SER A 1 130 ? -15.691 6.043 19.592 1.00 88.94 130 SER A CA 1
ATOM 988 C C . SER A 1 130 ? -15.557 4.737 20.388 1.00 88.94 130 SER A C 1
ATOM 990 O O . SER A 1 130 ? -16.324 3.797 20.181 1.00 88.94 130 SER A O 1
ATOM 992 N N . HIS A 1 131 ? -14.586 4.636 21.298 1.00 91.06 131 HIS A N 1
ATOM 993 C CA . HIS A 1 131 ? -14.291 3.390 22.004 1.00 91.06 131 HIS A CA 1
ATOM 994 C C . HIS A 1 131 ? -14.969 3.307 23.375 1.00 91.06 131 HIS A C 1
ATOM 996 O O . HIS A 1 131 ? -15.401 4.303 23.951 1.00 91.06 131 HIS A O 1
ATOM 1002 N N . GLN A 1 132 ? -15.017 2.099 23.940 1.00 91.69 132 GLN A N 1
ATOM 1003 C CA . GLN A 1 132 ? -15.463 1.873 25.313 1.00 91.69 132 GLN A CA 1
ATOM 1004 C C . GLN A 1 132 ? -14.558 0.866 26.022 1.00 91.69 132 GLN A C 1
ATOM 1006 O O . GLN A 1 132 ? -14.005 -0.042 25.405 1.00 91.69 132 GLN A O 1
ATOM 1011 N N . GLY A 1 133 ? -14.426 1.016 27.342 1.00 94.06 133 GLY A N 1
ATOM 1012 C CA . GLY A 1 133 ? -13.704 0.060 28.185 1.00 94.06 133 GLY A CA 1
ATOM 1013 C C . GLY A 1 133 ? -12.184 0.070 28.005 1.00 94.06 133 GLY A C 1
ATOM 1014 O O . GLY A 1 133 ? -11.517 -0.884 28.417 1.00 94.06 133 GLY A O 1
ATOM 1015 N N . LEU A 1 134 ? -11.621 1.127 27.413 1.00 96.19 134 LEU A N 1
ATOM 1016 C CA . LEU A 1 134 ? -10.175 1.266 27.312 1.00 96.19 134 LEU A CA 1
ATOM 1017 C C . LEU A 1 134 ? -9.555 1.497 28.697 1.00 96.19 134 LEU A C 1
ATOM 1019 O O . LEU A 1 134 ? -10.179 2.044 29.609 1.00 96.19 134 LEU A O 1
ATOM 1023 N N . LYS A 1 135 ? -8.297 1.091 28.858 1.00 97.31 135 LYS A N 1
ATOM 1024 C CA . LYS A 1 135 ? -7.511 1.341 30.070 1.00 97.31 135 LYS A CA 1
ATOM 1025 C C . LYS A 1 135 ? -6.490 2.439 29.783 1.00 97.31 135 LYS A C 1
ATOM 1027 O O . LYS A 1 135 ? -5.522 2.130 29.092 1.00 97.31 135 LYS A O 1
ATOM 1032 N N . PRO A 1 136 ? -6.655 3.666 30.318 1.00 97.50 136 PRO A N 1
ATOM 1033 C CA . PRO A 1 136 ? -5.741 4.778 30.064 1.00 97.50 136 PRO A CA 1
ATOM 1034 C C . PRO A 1 136 ? -4.263 4.398 30.232 1.00 97.50 136 PRO A C 1
ATOM 1036 O O . PRO A 1 136 ? -3.899 3.664 31.150 1.00 97.50 136 PRO A O 1
ATOM 1039 N N . GLY A 1 137 ? -3.414 4.907 29.339 1.00 96.38 137 GLY A N 1
ATOM 1040 C CA . GLY A 1 137 ? -1.982 4.607 29.274 1.00 96.38 137 GLY A CA 1
ATOM 1041 C C . GLY A 1 137 ? -1.603 3.325 28.521 1.00 96.38 137 GLY A C 1
ATOM 1042 O O . GLY A 1 137 ? -0.416 3.110 28.282 1.00 96.38 137 GLY A O 1
ATOM 1043 N N . MET A 1 138 ? -2.560 2.485 28.111 1.00 97.62 138 MET A N 1
ATOM 1044 C CA . MET A 1 138 ? -2.258 1.249 27.380 1.00 97.62 138 MET A CA 1
ATOM 1045 C C . MET A 1 138 ? -2.088 1.482 25.877 1.00 97.62 138 MET A C 1
ATOM 1047 O O . MET A 1 138 ? -2.745 2.333 25.274 1.00 97.62 138 MET A O 1
ATOM 1051 N N . HIS A 1 139 ? -1.218 0.682 25.256 1.00 95.38 139 HIS A N 1
ATOM 1052 C CA . HIS A 1 139 ? -1.112 0.609 23.802 1.00 95.38 139 HIS A CA 1
ATOM 1053 C C . HIS A 1 139 ? -2.175 -0.313 23.224 1.00 95.38 139 HIS A C 1
ATOM 1055 O O . HIS A 1 139 ? -2.370 -1.425 23.718 1.00 95.38 139 HIS A O 1
ATOM 1061 N N . TYR A 1 140 ? -2.800 0.149 22.147 1.00 93.94 140 TYR A N 1
ATOM 1062 C CA . TYR A 1 140 ? -3.836 -0.585 21.435 1.00 93.94 140 TYR A CA 1
ATOM 1063 C C . TYR A 1 140 ? -3.423 -0.878 19.999 1.00 93.94 140 TYR A C 1
ATOM 1065 O O . TYR A 1 140 ? -2.697 -0.100 19.369 1.00 93.94 140 TYR A O 1
ATOM 1073 N N . TYR A 1 141 ? -3.901 -2.013 19.508 1.00 90.81 141 TYR A N 1
ATOM 1074 C CA . TYR A 1 141 ? -3.577 -2.596 18.219 1.00 90.81 141 TYR A CA 1
ATOM 1075 C C . TYR A 1 141 ? -4.867 -3.017 17.515 1.00 90.81 141 TYR A C 1
ATOM 1077 O O . TYR A 1 141 ? -5.755 -3.591 18.147 1.00 90.81 141 TYR A O 1
ATOM 1085 N N . GLY A 1 142 ? -4.963 -2.703 16.226 1.00 88.44 142 GLY A N 1
ATOM 1086 C CA . GLY A 1 142 ? -6.061 -3.093 15.352 1.00 88.44 142 GLY A CA 1
ATOM 1087 C C . GLY A 1 142 ? -5.755 -4.403 14.635 1.00 88.44 142 GLY A C 1
ATOM 1088 O O . GLY A 1 142 ? -4.625 -4.617 14.180 1.00 88.44 142 GLY A O 1
ATOM 1089 N N . HIS A 1 143 ? -6.765 -5.256 14.526 1.00 85.12 143 HIS A N 1
ATOM 1090 C CA . HIS A 1 143 ? -6.684 -6.586 13.922 1.00 85.12 143 HIS A CA 1
ATOM 1091 C C . HIS A 1 143 ? -7.504 -6.677 12.636 1.00 85.12 143 HIS A C 1
ATOM 1093 O O . HIS A 1 143 ? -8.358 -5.838 12.358 1.00 85.12 143 HIS A O 1
ATOM 1099 N N . ALA A 1 144 ? -7.241 -7.713 11.836 1.00 79.31 144 ALA A N 1
ATOM 1100 C CA . ALA A 1 144 ? -7.911 -7.919 10.548 1.00 79.31 144 ALA A CA 1
ATOM 1101 C C . ALA A 1 144 ? -9.425 -8.171 10.675 1.00 79.31 144 ALA A C 1
ATOM 1103 O O . ALA A 1 144 ? -10.160 -7.962 9.716 1.00 79.31 144 ALA A O 1
ATOM 1104 N N . ASP A 1 145 ? -9.887 -8.603 11.850 1.00 79.50 145 ASP A N 1
ATOM 1105 C CA . ASP A 1 145 ? -11.305 -8.767 12.182 1.00 79.50 145 ASP A CA 1
ATOM 1106 C C . ASP A 1 145 ? -11.978 -7.458 12.642 1.00 79.50 145 ASP A C 1
ATOM 1108 O O . ASP A 1 145 ? -13.149 -7.466 13.011 1.00 79.50 145 ASP A O 1
ATOM 1112 N N . GLY A 1 146 ? -11.245 -6.339 12.632 1.00 80.38 146 GLY A N 1
ATOM 1113 C CA . GLY A 1 146 ? -11.712 -5.032 13.092 1.00 80.38 146 GLY A CA 1
ATOM 1114 C C . GLY A 1 146 ? -11.596 -4.821 14.602 1.00 80.38 146 GLY A C 1
ATOM 1115 O O . GLY A 1 146 ? -11.887 -3.726 15.084 1.00 80.38 146 GLY A O 1
ATOM 1116 N N . SER A 1 147 ? -11.147 -5.820 15.370 1.00 87.81 147 SER A N 1
ATOM 1117 C CA . SER A 1 147 ? -11.015 -5.682 16.819 1.00 87.81 147 SER A CA 1
ATOM 1118 C C . SER A 1 147 ? -9.855 -4.762 17.211 1.00 87.81 147 SER A C 1
ATOM 1120 O O . SER A 1 147 ? -8.806 -4.708 16.563 1.00 87.81 147 SER A O 1
ATOM 1122 N N . VAL A 1 148 ? -10.047 -4.038 18.317 1.00 90.94 148 VAL A N 1
ATOM 1123 C CA . VAL A 1 148 ? -9.041 -3.168 18.935 1.00 90.94 148 VAL A CA 1
ATOM 1124 C C . VAL A 1 148 ? -8.682 -3.738 20.301 1.00 90.94 148 VAL A C 1
ATOM 1126 O O . VAL A 1 148 ? -9.500 -3.734 21.222 1.00 90.94 148 VAL A O 1
ATOM 1129 N N . THR A 1 149 ? -7.460 -4.248 20.451 1.00 93.38 149 THR A N 1
ATOM 1130 C CA . THR A 1 149 ? -7.025 -4.948 21.671 1.00 93.38 149 THR A CA 1
ATOM 1131 C C . THR A 1 149 ? -5.646 -4.482 22.133 1.00 93.38 149 THR A C 1
ATOM 1133 O O . THR A 1 149 ? -4.967 -3.722 21.450 1.00 93.38 149 THR A O 1
ATOM 1136 N N . THR A 1 150 ? -5.203 -4.931 23.309 1.00 95.25 150 THR A N 1
ATOM 1137 C CA . THR A 1 150 ? -3.828 -4.698 23.791 1.00 95.25 150 THR A CA 1
ATOM 1138 C C . THR A 1 150 ? -2.834 -5.755 23.295 1.00 95.25 150 THR A C 1
ATOM 1140 O O . THR A 1 150 ? -1.685 -5.759 23.735 1.00 95.25 150 THR A O 1
ATOM 1143 N N . SER A 1 151 ? -3.267 -6.683 22.434 1.00 92.56 151 SER A N 1
ATOM 1144 C CA . SER A 1 151 ? -2.412 -7.740 21.894 1.00 92.56 151 SER A CA 1
ATOM 1145 C C . SER A 1 151 ? -1.539 -7.197 20.765 1.00 92.56 151 SER A C 1
ATOM 1147 O O . SER A 1 151 ? -2.036 -6.573 19.832 1.00 92.56 151 SER A O 1
ATOM 1149 N N . SER A 1 152 ? -0.225 -7.402 20.861 1.00 89.56 152 SER A N 1
ATOM 1150 C CA . SER A 1 152 ? 0.768 -6.774 19.978 1.00 89.56 152 SER A CA 1
ATOM 1151 C C . SER A 1 152 ? 0.967 -7.472 18.629 1.00 89.56 152 SER A C 1
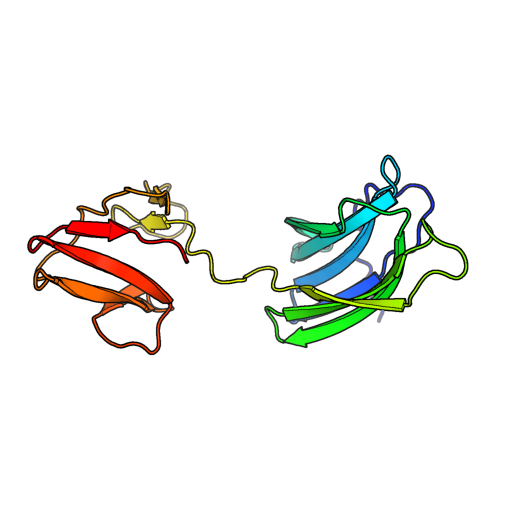ATOM 1153 O O . SER A 1 152 ? 1.897 -7.135 17.903 1.00 89.56 152 SER A O 1
ATOM 1155 N N . ASP A 1 153 ? 0.154 -8.473 18.314 1.00 84.50 153 ASP A N 1
ATOM 1156 C CA . ASP A 1 153 ? 0.136 -9.194 17.038 1.00 84.50 153 ASP A CA 1
ATOM 1157 C C . ASP A 1 153 ? -0.638 -8.455 15.927 1.00 84.50 153 ASP A C 1
ATOM 1159 O O . ASP A 1 153 ? -0.575 -8.867 14.770 1.00 84.50 153 ASP A O 1
ATOM 1163 N N . GLY A 1 154 ? -1.303 -7.340 16.256 1.00 83.88 154 GLY A N 1
ATOM 1164 C CA . GLY A 1 154 ? -1.965 -6.442 15.303 1.00 83.88 154 GLY A CA 1
ATOM 1165 C C . GLY A 1 154 ? -1.133 -5.210 14.916 1.00 83.88 154 GLY A C 1
ATOM 1166 O O . GLY A 1 154 ? 0.040 -5.068 15.270 1.00 83.88 154 GLY A O 1
ATOM 1167 N N . VAL A 1 155 ? -1.758 -4.263 14.211 1.00 83.94 155 VAL A N 1
ATOM 1168 C CA . VAL A 1 155 ? -1.134 -2.979 13.845 1.00 83.94 155 VAL A CA 1
ATOM 1169 C C . VAL A 1 155 ? -1.332 -1.973 14.970 1.00 83.94 155 VAL A C 1
ATOM 1171 O O . VAL A 1 155 ? -2.457 -1.726 15.396 1.00 83.94 155 VAL A O 1
ATOM 1174 N N . ARG A 1 156 ? -0.250 -1.356 15.455 1.00 87.56 156 ARG A N 1
ATOM 1175 C CA . ARG A 1 156 ? -0.333 -0.384 16.554 1.00 87.56 156 ARG A CA 1
ATOM 1176 C C . ARG A 1 156 ? -1.129 0.850 16.132 1.00 87.56 156 ARG A C 1
ATOM 1178 O O . ARG A 1 156 ? -0.736 1.543 15.201 1.00 87.56 156 ARG A O 1
ATOM 1185 N N . LEU A 1 157 ? -2.187 1.151 16.879 1.00 89.25 157 LEU A N 1
ATOM 1186 C CA . LEU A 1 157 ? -3.037 2.320 16.660 1.00 89.25 157 LEU A CA 1
ATOM 1187 C C . LEU A 1 157 ? -2.510 3.544 17.412 1.00 89.25 157 LEU A C 1
ATOM 1189 O O . LEU A 1 157 ? -2.456 4.645 16.872 1.00 89.25 157 LEU A O 1
ATOM 1193 N N . GLY A 1 158 ? -2.113 3.352 18.672 1.00 91.94 158 GLY A N 1
ATOM 1194 C CA . GLY A 1 158 ? -1.741 4.467 19.533 1.00 91.94 158 GLY A CA 1
ATOM 1195 C C . GLY A 1 158 ? -1.709 4.130 21.018 1.00 91.94 158 GLY A C 1
ATOM 1196 O O . GLY A 1 158 ? -1.412 2.997 21.414 1.00 91.94 158 GLY A O 1
ATOM 1197 N N . VAL A 1 159 ? -1.983 5.136 21.845 1.00 95.19 159 VAL A N 1
ATOM 1198 C CA . VAL A 1 159 ? -2.096 5.015 23.305 1.00 95.19 159 VAL A CA 1
ATOM 1199 C C . VAL A 1 159 ? -3.442 5.559 23.764 1.00 95.19 159 VAL A C 1
ATOM 1201 O O . VAL A 1 159 ? -3.857 6.634 23.337 1.00 95.19 159 VAL A O 1
ATOM 1204 N N . SER A 1 160 ? -4.140 4.832 24.631 1.00 96.75 160 SER A N 1
ATOM 1205 C CA . SER A 1 160 ? -5.387 5.338 25.206 1.00 96.75 160 SER A CA 1
ATOM 1206 C C . SER A 1 160 ? -5.103 6.488 26.169 1.00 96.75 160 SER A C 1
ATOM 1208 O O . SER A 1 160 ? -4.300 6.324 27.092 1.00 96.75 160 SER A O 1
ATOM 1210 N N . VAL A 1 161 ? -5.778 7.617 25.994 1.00 97.12 161 VAL A N 1
ATOM 1211 C CA . VAL A 1 161 ? -5.672 8.787 26.886 1.00 97.12 161 VAL A CA 1
ATOM 1212 C C . VAL A 1 161 ? -6.837 8.864 27.872 1.00 97.12 161 VAL A C 1
ATOM 1214 O O . VAL A 1 161 ? -6.707 9.475 28.930 1.00 97.12 161 VAL A O 1
ATOM 1217 N N . SER A 1 162 ? -7.936 8.167 27.579 1.00 97.50 162 SER A N 1
ATOM 1218 C CA . SER A 1 162 ? -9.092 8.003 28.459 1.00 97.50 162 SER A CA 1
ATOM 1219 C C . SER A 1 162 ? -9.751 6.631 28.227 1.00 97.50 162 SER A C 1
ATOM 1221 O O . SER A 1 162 ? -9.307 5.877 27.355 1.00 97.50 162 SER A O 1
ATOM 1223 N N . PRO A 1 163 ? -10.797 6.259 28.988 1.00 96.81 163 PRO A N 1
ATOM 1224 C CA . PRO A 1 163 ? -11.535 5.015 28.757 1.00 96.81 163 PRO A CA 1
ATOM 1225 C C . PRO A 1 163 ? -12.260 4.911 27.404 1.00 96.81 163 PRO A C 1
ATOM 1227 O O . PRO A 1 163 ? -12.747 3.827 27.075 1.00 96.81 163 PRO A O 1
ATOM 1230 N N . ALA A 1 164 ? -12.338 6.004 26.639 1.00 95.88 164 ALA A N 1
ATOM 1231 C CA . ALA A 1 164 ? -13.006 6.065 25.338 1.00 95.88 164 ALA A CA 1
ATOM 1232 C C . ALA A 1 164 ? -12.113 6.591 24.201 1.00 95.88 164 ALA A C 1
ATOM 1234 O O . ALA A 1 164 ? -12.496 6.511 23.037 1.00 95.88 164 ALA A O 1
ATOM 1235 N N . GLU A 1 165 ? -10.919 7.101 24.516 1.00 96.31 165 GLU A N 1
ATOM 1236 C CA . GLU A 1 165 ? -10.086 7.811 23.546 1.00 96.31 165 GLU A CA 1
ATOM 1237 C C . GLU A 1 165 ? -8.721 7.161 23.348 1.00 96.31 165 GLU A C 1
ATOM 1239 O O . GLU A 1 165 ? -8.011 6.866 24.316 1.00 96.31 165 GLU A O 1
ATOM 1244 N N . ILE A 1 166 ? -8.313 7.036 22.085 1.00 95.00 166 ILE A N 1
ATOM 1245 C CA . ILE A 1 166 ? -6.960 6.655 21.669 1.00 95.00 166 ILE A CA 1
ATOM 1246 C C . ILE A 1 166 ? -6.318 7.840 20.954 1.00 95.00 166 ILE A C 1
ATOM 1248 O O . ILE A 1 166 ? -6.814 8.289 19.923 1.00 95.00 166 ILE A O 1
ATOM 1252 N N . LEU A 1 167 ? -5.184 8.308 21.477 1.00 94.44 167 LEU A N 1
ATOM 1253 C CA . LEU A 1 167 ? -4.287 9.200 20.754 1.00 94.44 167 LEU A CA 1
ATOM 1254 C C . LEU A 1 167 ? -3.554 8.385 19.691 1.00 94.44 167 LEU A C 1
ATOM 1256 O O . LEU A 1 167 ? -2.759 7.498 20.024 1.00 94.44 167 LEU A O 1
ATOM 1260 N N . LEU A 1 168 ? -3.840 8.689 18.431 1.00 91.25 168 LEU A N 1
ATOM 1261 C CA . LEU A 1 168 ? -3.298 7.982 17.280 1.00 91.25 168 LEU A CA 1
ATOM 1262 C C . LEU A 1 168 ? -1.844 8.395 17.041 1.00 91.25 168 LEU A C 1
ATOM 1264 O O . LEU A 1 168 ? -1.498 9.579 17.064 1.00 91.25 168 LEU A O 1
ATOM 1268 N N . ASP A 1 169 ? -0.993 7.396 16.827 1.00 82.56 169 ASP A N 1
ATOM 1269 C CA . ASP A 1 169 ? 0.455 7.557 16.668 1.00 82.56 169 ASP A CA 1
ATOM 1270 C C . ASP A 1 169 ? 0.917 6.784 15.422 1.00 82.56 169 ASP A C 1
ATOM 1272 O O . ASP A 1 169 ? 1.363 5.635 15.551 1.00 82.56 169 ASP A O 1
ATOM 1276 N N . PRO A 1 170 ? 0.737 7.368 14.215 1.00 64.62 170 PRO A N 1
ATOM 1277 C CA . PRO A 1 170 ? 1.172 6.751 12.969 1.00 64.62 170 PRO A CA 1
ATOM 1278 C C . PRO A 1 170 ? 2.698 6.618 12.990 1.00 64.62 170 PRO A C 1
ATOM 1280 O O . PRO A 1 170 ? 3.410 7.618 13.091 1.00 64.62 170 PRO A O 1
ATOM 1283 N N . ARG A 1 171 ? 3.186 5.376 12.950 1.00 57.03 171 ARG A N 1
ATOM 1284 C CA . ARG A 1 171 ? 4.616 5.058 12.856 1.00 57.03 171 ARG A CA 1
ATOM 1285 C C . ARG A 1 171 ? 5.079 5.020 11.412 1.00 57.03 171 ARG A C 1
ATOM 1287 O O . ARG A 1 171 ? 4.313 4.479 10.588 1.00 57.03 171 ARG A O 1
#

pLDDT: mean 84.3, std 10.01, range [51.56, 97.62]

Radius of gyration: 20.03 Å; chains: 1; bounding box: 51×34×54 Å

Secondary structure (DSSP, 8-state):
---------S-SSS--EEEEEETTEEEEEEE-TTT--EEEEEEEEETTEEEEEEEEEEE-SS-EEEEEEEEEETTEEEEEEEETTSSSPPEEEEEE-TT-----EEESS---TT----EEE--TT-EE----S--TT-EEEE-TTS-EES-TTSEEEEEESSSS-EEE---

Sequence (171 aa):
YSEEFPYRTTATDYPIRIGPLSPNAVALAEDYPSSLMGSWTVGEIYGGRVERFLEGIFETNSSIRVKSLAVLSPNKFAVAYNDESTFPGPGIIRLVRPYDSSIIGIAREDGTAGETIAVTLFAKGAISDSHQGLKPGMHYYGHADGSVTTSSDGVRLGVSVSPAEILLDPR

Foldseek 3Di:
DDAAADDDDQDDDADKAWDDQDPFKIKIWTQRHPQRFIKIFMFGRDPRYTHTDFMDTQGRPANKHWDYKAHPHSQKIKTWIFRPRDVVTDTDITIDGRPPPQPQFAFLDDDDPPDDTDTQGQDQQTKNQNAAQDDAFAWWFADPVRDIDSDPPHHTQAGAHDRRIGGGDGD